Protein AF-A0A822A6S4-F1 (afdb_monomer_lite)

Secondary structure (DSSP, 8-state):
-----------------------------GGGSS-GGG--HHHHHHHHHHHHHHTT-----GGGG-S--

Organism: NCBI:txid392032

Radius of gyration: 21.33 Å; chains: 1; bounding box: 60×52×28 Å

InterPro domains:
  IPR003118 Pointed domain [PF02198] (37-69)
  IPR003118 Pointed domain [PS51433] (18-69)
  IPR013761 Sterile alpha motif/pointed domain superfamily [G3DSA:1.10.150.50] (25-69)
  IPR013761 Sterile alpha motif/pointed domain superfamily [SSF47769] (30-69)

Structure (mmCIF, N/CA/C/O backbone):
data_AF-A0A822A6S4-F1
#
_entry.id   AF-A0A822A6S4-F1
#
loop_
_atom_site.group_PDB
_atom_site.id
_atom_site.type_symbol
_atom_site.label_atom_id
_atom_site.label_alt_id
_atom_site.label_comp_id
_atom_site.label_asym_id
_atom_site.label_entity_id
_atom_site.label_seq_id
_atom_site.pdbx_PDB_ins_code
_atom_site.Cartn_x
_atom_site.Cartn_y
_atom_site.Cartn_z
_atom_site.occupancy
_atom_site.B_iso_or_equiv
_atom_site.auth_seq_id
_atom_site.auth_comp_id
_atom_site.auth_asym_id
_atom_site.auth_atom_id
_atom_site.pdbx_PDB_model_num
ATOM 1 N N . MET A 1 1 ? 49.476 41.611 -14.659 1.00 42.00 1 MET A N 1
ATOM 2 C CA . MET A 1 1 ? 48.898 40.343 -15.154 1.00 42.00 1 MET A CA 1
ATOM 3 C C . MET A 1 1 ? 48.405 39.575 -13.937 1.00 42.00 1 MET A C 1
ATOM 5 O O . MET A 1 1 ? 49.231 39.242 -13.101 1.00 42.00 1 MET A O 1
ATOM 9 N N . VAL A 1 2 ? 47.090 39.418 -13.760 1.00 41.75 2 VAL A N 1
ATOM 10 C CA . VAL A 1 2 ? 46.495 38.731 -12.596 1.00 41.75 2 VAL A CA 1
ATOM 11 C C . VAL A 1 2 ? 46.017 37.360 -13.065 1.00 41.75 2 VAL A C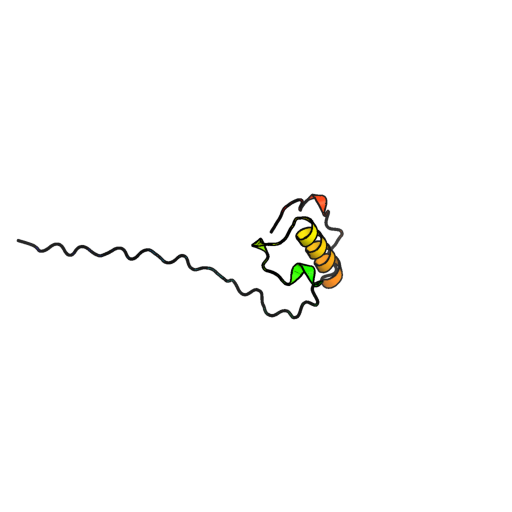 1
ATOM 13 O O . VAL A 1 2 ? 45.233 37.282 -14.006 1.00 41.75 2 VAL A O 1
ATOM 16 N N . ALA A 1 3 ? 46.541 36.293 -12.461 1.00 41.72 3 ALA A N 1
ATOM 17 C CA . ALA A 1 3 ? 46.198 34.918 -12.805 1.00 41.72 3 ALA A CA 1
ATOM 18 C C . ALA A 1 3 ? 44.796 34.578 -12.279 1.00 41.72 3 ALA A C 1
ATOM 20 O O . ALA A 1 3 ? 44.532 34.673 -11.082 1.00 41.72 3 ALA A O 1
ATOM 21 N N . THR A 1 4 ? 43.893 34.210 -13.185 1.00 50.53 4 THR A N 1
ATOM 22 C CA . THR A 1 4 ? 42.523 33.799 -12.870 1.00 50.53 4 THR A CA 1
ATOM 23 C C . THR A 1 4 ? 42.513 32.307 -12.552 1.00 50.53 4 THR A C 1
ATOM 25 O O . THR A 1 4 ? 42.743 31.476 -13.429 1.00 50.53 4 THR A O 1
ATOM 28 N N . THR A 1 5 ? 42.263 31.948 -11.297 1.00 54.00 5 THR A N 1
ATOM 29 C CA . THR A 1 5 ? 42.082 30.552 -10.890 1.00 54.00 5 THR A CA 1
ATOM 30 C C . THR A 1 5 ? 40.667 30.109 -11.262 1.00 54.00 5 THR A C 1
ATOM 32 O O . THR A 1 5 ? 39.688 30.625 -10.729 1.00 54.00 5 THR A O 1
ATOM 35 N N . VAL A 1 6 ? 40.546 29.167 -12.200 1.00 53.16 6 VAL A N 1
ATOM 36 C CA . VAL A 1 6 ? 39.267 28.543 -12.565 1.00 53.16 6 VAL A CA 1
ATOM 37 C C . VAL A 1 6 ? 38.930 27.491 -11.511 1.00 53.16 6 VAL A C 1
ATOM 39 O O . VAL A 1 6 ? 39.543 26.424 -11.462 1.00 53.16 6 VAL A O 1
ATOM 42 N N . THR A 1 7 ? 37.960 27.789 -10.651 1.00 48.09 7 THR A N 1
ATOM 43 C CA . THR A 1 7 ? 37.424 26.824 -9.688 1.00 48.09 7 THR A CA 1
ATOM 44 C C . THR A 1 7 ? 36.600 25.782 -10.440 1.00 48.09 7 THR A C 1
ATOM 46 O O . THR A 1 7 ? 35.536 26.078 -10.981 1.00 48.09 7 THR A O 1
ATOM 49 N N . LYS A 1 8 ? 37.112 24.550 -10.497 1.00 51.53 8 LYS A N 1
ATOM 50 C CA . LYS A 1 8 ? 36.405 23.374 -11.009 1.00 51.53 8 LYS A CA 1
ATOM 51 C C . LYS A 1 8 ? 35.133 23.168 -10.184 1.00 51.53 8 LYS A C 1
ATOM 53 O O . LYS A 1 8 ? 35.211 22.836 -9.005 1.00 51.53 8 LYS A O 1
ATOM 58 N N . VAL A 1 9 ? 33.971 23.373 -10.800 1.00 51.88 9 VAL A N 1
ATOM 59 C CA . VAL A 1 9 ? 32.676 23.024 -10.206 1.00 51.88 9 VAL A CA 1
ATOM 60 C C . VAL A 1 9 ? 32.579 21.503 -10.228 1.00 51.88 9 VAL A C 1
ATOM 62 O O . VAL A 1 9 ? 32.290 20.892 -11.255 1.00 51.88 9 VAL A O 1
ATOM 65 N N . THR A 1 10 ? 32.939 20.874 -9.114 1.00 47.38 10 THR A N 1
ATOM 66 C CA . THR A 1 10 ? 32.699 19.450 -8.899 1.00 47.38 10 THR A CA 1
ATOM 67 C C . THR A 1 10 ? 31.191 19.257 -8.856 1.00 47.38 10 THR A C 1
ATOM 69 O O . THR A 1 10 ? 30.509 19.896 -8.055 1.00 47.38 10 THR A O 1
ATOM 72 N N . SER A 1 11 ? 30.676 18.429 -9.762 1.00 52.47 11 SER A N 1
ATOM 73 C CA . SER A 1 11 ? 29.277 18.025 -9.833 1.00 52.47 11 SER A CA 1
ATOM 74 C C . SER A 1 11 ? 28.778 17.676 -8.434 1.00 52.47 11 SER A C 1
ATOM 76 O O . SER A 1 11 ? 29.328 16.782 -7.791 1.00 52.47 11 SER A O 1
ATOM 78 N N . ALA A 1 12 ? 27.778 18.414 -7.953 1.00 49.41 12 ALA A N 1
ATOM 79 C CA . ALA A 1 12 ? 27.111 18.101 -6.706 1.00 49.41 12 ALA A CA 1
ATOM 80 C C . ALA A 1 12 ? 26.514 16.698 -6.847 1.00 49.41 12 ALA A C 1
ATOM 82 O O . ALA A 1 12 ? 25.568 16.480 -7.603 1.00 49.41 12 ALA A O 1
ATOM 83 N N . SER A 1 13 ? 27.119 15.733 -6.162 1.00 49.84 13 SER A N 1
ATOM 84 C CA . SER A 1 13 ? 26.519 14.435 -5.912 1.00 49.84 13 SER A CA 1
ATOM 85 C 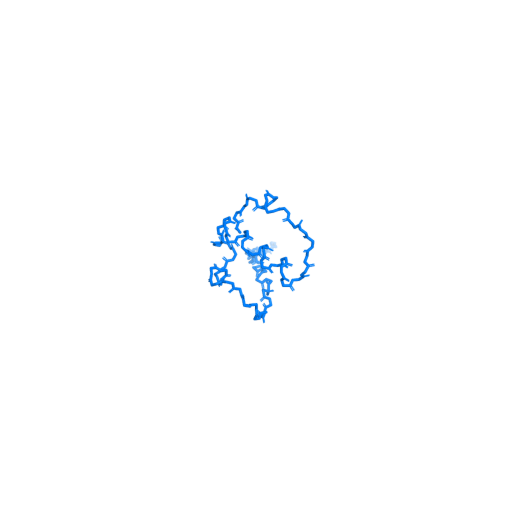C . SER A 1 13 ? 25.186 14.692 -5.224 1.00 49.84 13 SER A C 1
ATOM 87 O O . SER A 1 13 ? 25.160 15.218 -4.110 1.00 49.84 13 SER A O 1
ATOM 89 N N . VAL A 1 14 ? 24.094 14.375 -5.922 1.00 52.66 14 VAL A N 1
ATOM 90 C CA . VAL A 1 14 ? 22.753 14.324 -5.340 1.00 52.66 14 VAL A CA 1
ATOM 91 C C . VAL A 1 14 ? 22.884 13.495 -4.065 1.00 52.66 14 VAL A C 1
ATOM 93 O O . VAL A 1 14 ? 23.348 12.355 -4.159 1.00 52.66 14 VAL A O 1
ATOM 96 N N . PRO A 1 15 ? 22.550 14.025 -2.876 1.00 45.34 15 PRO A N 1
ATOM 97 C CA . PRO A 1 15 ? 22.389 13.159 -1.732 1.00 45.34 15 PRO A CA 1
ATOM 98 C C . PRO A 1 15 ? 21.215 12.260 -2.096 1.00 45.34 15 PRO A C 1
ATOM 100 O O . PRO A 1 15 ? 20.062 12.691 -2.104 1.00 45.34 15 PRO A O 1
ATOM 103 N N . THR A 1 16 ? 21.511 11.020 -2.482 1.00 49.81 16 THR A N 1
ATOM 104 C CA . THR A 1 16 ? 20.538 9.944 -2.416 1.00 49.81 16 THR A CA 1
ATOM 105 C C . THR A 1 16 ? 20.179 9.873 -0.947 1.00 49.81 16 THR A C 1
ATOM 107 O O . THR A 1 16 ? 20.888 9.251 -0.153 1.00 49.81 16 THR A O 1
ATOM 110 N N . ASN A 1 17 ? 19.134 10.606 -0.568 1.00 42.50 17 ASN A N 1
ATOM 111 C CA . ASN A 1 17 ? 18.410 10.380 0.660 1.00 42.50 17 ASN A CA 1
ATOM 112 C C . ASN A 1 17 ? 17.824 8.976 0.522 1.00 42.50 17 ASN A C 1
ATOM 114 O O . ASN A 1 17 ? 16.639 8.796 0.265 1.00 42.50 17 ASN A O 1
ATOM 118 N N . ASN A 1 18 ? 18.682 7.976 0.725 1.00 48.72 18 ASN A N 1
ATOM 119 C CA . ASN A 1 18 ? 18.325 6.701 1.306 1.00 48.72 18 ASN A CA 1
ATOM 120 C C . ASN A 1 18 ? 17.895 7.051 2.730 1.00 48.72 18 ASN A C 1
ATOM 122 O O . ASN A 1 18 ? 18.619 6.825 3.698 1.00 48.72 18 ASN A O 1
ATOM 126 N N . HIS A 1 19 ? 16.767 7.751 2.833 1.00 43.25 19 HIS A N 1
ATOM 127 C CA . HIS A 1 19 ? 16.085 7.981 4.076 1.00 43.25 19 HIS A CA 1
ATOM 128 C C . HIS A 1 19 ? 15.713 6.581 4.509 1.00 43.25 19 HIS A C 1
ATOM 130 O O . HIS A 1 19 ? 14.862 5.950 3.889 1.00 43.25 19 HIS A O 1
ATOM 136 N N . PHE A 1 20 ? 16.510 6.081 5.452 1.00 44.38 20 PHE A N 1
ATOM 137 C CA . PHE A 1 20 ? 16.284 4.903 6.257 1.00 44.38 20 PHE A CA 1
ATOM 138 C C . PHE A 1 20 ? 14.811 4.505 6.167 1.00 44.38 20 PHE A C 1
ATOM 140 O O . PHE A 1 20 ? 13.983 5.101 6.853 1.00 44.38 20 PHE A O 1
ATOM 147 N N . MET A 1 21 ? 14.480 3.501 5.345 1.00 41.81 21 MET A N 1
ATOM 148 C CA . MET A 1 21 ? 13.413 2.619 5.785 1.00 41.81 21 MET A CA 1
ATOM 149 C C . MET A 1 21 ? 13.961 2.082 7.098 1.00 41.81 21 MET A C 1
ATOM 151 O O . MET A 1 21 ? 15.017 1.435 7.08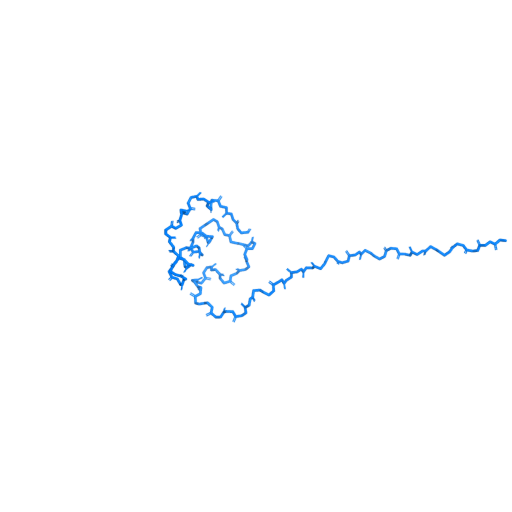3 1.00 41.81 21 MET A O 1
ATOM 155 N N . PRO A 1 22 ? 13.375 2.457 8.245 1.00 42.72 22 PRO A N 1
ATOM 156 C CA . PRO A 1 22 ? 13.863 1.949 9.506 1.00 42.72 22 PRO A CA 1
ATOM 157 C C . PRO A 1 22 ? 13.805 0.431 9.379 1.00 42.72 22 PRO A C 1
ATOM 159 O O . PRO A 1 22 ? 12.925 -0.095 8.695 1.00 42.72 22 PRO A O 1
ATOM 162 N N . SER A 1 23 ? 14.751 -0.277 9.988 1.00 44.25 23 SER A N 1
ATOM 163 C CA . SER A 1 23 ? 14.677 -1.729 10.136 1.00 44.25 23 SER A CA 1
ATOM 164 C C . SER A 1 23 ? 13.503 -2.093 11.056 1.00 44.25 23 SER A C 1
ATOM 166 O O . SER A 1 23 ? 13.685 -2.664 12.125 1.00 44.25 23 SER A O 1
ATOM 168 N N . PHE A 1 24 ? 12.288 -1.714 10.670 1.00 48.81 24 PHE A N 1
ATOM 169 C CA . PHE A 1 24 ? 11.066 -2.305 11.139 1.00 48.81 24 PHE A CA 1
ATOM 170 C C . PHE A 1 24 ? 11.108 -3.724 10.601 1.00 48.81 24 PHE A C 1
ATOM 172 O O . PHE A 1 24 ? 11.078 -3.950 9.392 1.00 48.81 24 PHE A O 1
ATOM 179 N N . LYS A 1 25 ? 11.216 -4.693 11.505 1.00 48.09 25 LYS A N 1
ATOM 180 C CA . LYS A 1 25 ? 10.757 -6.044 11.205 1.00 48.09 25 LYS A CA 1
ATOM 181 C C . LYS A 1 25 ? 9.233 -5.965 11.084 1.00 48.09 25 LYS A C 1
ATOM 183 O O . LYS A 1 25 ? 8.530 -6.327 12.012 1.00 48.09 25 LYS A O 1
ATOM 188 N N . MET A 1 26 ? 8.751 -5.359 10.005 1.00 57.88 26 MET A N 1
ATOM 189 C CA . MET A 1 26 ? 7.386 -5.549 9.556 1.00 57.88 26 MET A CA 1
ATOM 190 C C . MET A 1 26 ? 7.362 -6.947 8.955 1.00 57.88 26 MET A C 1
ATOM 192 O O . MET A 1 26 ? 8.170 -7.242 8.067 1.00 57.88 26 MET A O 1
ATOM 196 N N . ASP A 1 27 ? 6.467 -7.802 9.438 1.00 62.53 27 ASP A N 1
ATOM 197 C CA . ASP A 1 27 ? 6.108 -9.042 8.752 1.00 62.53 27 ASP A CA 1
ATOM 198 C C . ASP A 1 27 ? 5.290 -8.676 7.503 1.00 62.53 27 ASP A C 1
ATOM 200 O O . ASP A 1 27 ? 4.096 -8.936 7.385 1.00 62.53 27 ASP A O 1
ATOM 204 N N . LEU A 1 28 ? 5.956 -7.997 6.567 1.00 66.31 28 LEU A N 1
ATOM 205 C CA . LEU A 1 28 ? 5.402 -7.647 5.276 1.00 66.31 28 LEU A CA 1
ATOM 206 C C . LEU A 1 28 ? 5.160 -8.944 4.494 1.00 66.31 28 LEU A C 1
ATOM 208 O O . LEU A 1 28 ? 6.043 -9.812 4.457 1.00 66.31 28 LEU A O 1
ATOM 212 N N . PRO A 1 29 ? 4.008 -9.087 3.815 1.00 68.00 29 PRO A N 1
ATOM 213 C CA . PRO A 1 29 ? 3.798 -10.192 2.893 1.00 68.00 29 PRO A CA 1
ATOM 214 C C . PRO A 1 29 ? 4.949 -10.230 1.881 1.00 68.00 29 PRO A C 1
ATOM 216 O O . PRO A 1 29 ? 5.397 -9.188 1.410 1.00 68.00 29 PRO A O 1
ATOM 219 N N . GLY A 1 30 ? 5.443 -11.430 1.552 1.00 68.50 30 GLY A N 1
ATOM 220 C CA . GLY A 1 30 ? 6.731 -11.625 0.862 1.00 68.50 30 GLY A CA 1
ATOM 221 C C . GLY A 1 30 ? 6.921 -10.841 -0.446 1.00 68.50 30 GLY A C 1
ATOM 222 O O . GLY A 1 30 ? 8.054 -10.567 -0.837 1.00 68.50 30 GLY A O 1
ATOM 223 N N . ASN A 1 31 ? 5.826 -10.427 -1.083 1.00 70.56 31 ASN A N 1
ATOM 224 C CA . ASN A 1 31 ? 5.813 -9.578 -2.271 1.00 70.56 31 ASN A CA 1
ATOM 225 C C . ASN A 1 31 ? 6.280 -8.134 -2.006 1.00 70.56 31 ASN A C 1
ATOM 227 O O . ASN A 1 31 ? 6.690 -7.465 -2.935 1.00 70.56 31 ASN A O 1
ATOM 231 N N . LEU A 1 32 ? 6.265 -7.643 -0.766 1.00 76.88 32 LEU A N 1
ATOM 232 C CA . LEU A 1 32 ? 6.642 -6.263 -0.422 1.00 76.88 32 LEU A CA 1
ATOM 233 C C . LEU A 1 32 ? 8.079 -6.142 0.105 1.00 76.88 32 LEU A C 1
ATOM 235 O O . LEU A 1 32 ? 8.511 -5.067 0.513 1.00 76.88 32 LEU A O 1
ATOM 239 N N . LEU A 1 33 ? 8.839 -7.242 0.100 1.00 82.38 33 LEU A N 1
ATOM 240 C CA . LEU A 1 33 ? 10.223 -7.275 0.588 1.00 82.38 33 LEU A CA 1
ATOM 241 C C . LEU A 1 33 ? 11.230 -6.651 -0.391 1.00 82.38 33 LEU A C 1
ATOM 243 O O . LEU A 1 33 ? 12.395 -6.456 -0.039 1.00 82.38 33 LEU A O 1
ATOM 247 N N . HIS A 1 34 ? 10.814 -6.362 -1.624 1.00 80.81 34 HIS A N 1
ATOM 248 C CA . HIS A 1 34 ? 11.653 -5.697 -2.616 1.00 80.81 34 HIS A CA 1
ATOM 249 C C . HIS A 1 34 ? 11.480 -4.166 -2.579 1.00 80.81 34 HIS A C 1
ATOM 251 O O . HIS A 1 34 ? 10.490 -3.672 -2.040 1.00 80.81 34 HIS A O 1
ATOM 257 N N . PRO A 1 35 ? 12.426 -3.389 -3.149 1.00 84.75 35 PRO A N 1
ATOM 258 C CA . PRO A 1 35 ? 12.363 -1.927 -3.150 1.00 84.75 35 PRO A CA 1
ATOM 259 C C . PRO A 1 35 ? 11.041 -1.367 -3.690 1.00 84.75 35 PRO A C 1
ATOM 261 O O . PRO A 1 35 ? 10.500 -1.906 -4.657 1.00 84.75 35 PRO A O 1
ATOM 264 N N . VAL A 1 36 ? 10.591 -0.245 -3.113 1.00 83.06 36 VAL A N 1
ATOM 265 C CA . VAL A 1 36 ? 9.313 0.423 -3.443 1.00 83.06 36 VAL A CA 1
ATOM 266 C C . VAL A 1 36 ? 9.203 0.772 -4.928 1.00 83.06 36 VAL A C 1
ATOM 268 O O . VAL A 1 36 ? 8.167 0.543 -5.525 1.00 83.06 36 VAL A O 1
ATOM 271 N N . ILE A 1 37 ? 10.300 1.179 -5.573 1.00 88.50 37 ILE A N 1
ATOM 272 C CA . ILE A 1 37 ? 10.323 1.493 -7.017 1.00 88.50 37 ILE A CA 1
ATOM 273 C C . ILE A 1 37 ? 9.968 0.301 -7.928 1.00 88.50 37 ILE A C 1
ATOM 275 O O . ILE A 1 37 ? 9.735 0.464 -9.123 1.00 88.50 37 ILE A O 1
ATOM 279 N N . LEU A 1 38 ? 9.994 -0.920 -7.388 1.00 87.19 38 LEU A N 1
ATOM 280 C CA . LEU A 1 38 ? 9.603 -2.138 -8.096 1.00 87.19 38 LEU A CA 1
ATOM 281 C C . LEU A 1 38 ? 8.174 -2.575 -7.756 1.00 87.19 38 LEU A C 1
ATOM 283 O O . LEU A 1 38 ? 7.723 -3.589 -8.282 1.00 87.19 38 LEU A O 1
ATOM 287 N N . TRP A 1 39 ? 7.479 -1.863 -6.867 1.00 89.06 39 TRP A N 1
ATOM 288 C CA . TRP A 1 39 ? 6.123 -2.200 -6.457 1.00 89.06 39 TRP A CA 1
ATOM 289 C C . TRP A 1 39 ? 5.163 -1.965 -7.605 1.00 89.06 39 TRP A C 1
ATOM 291 O O . TRP A 1 39 ? 5.084 -0.880 -8.183 1.00 89.06 39 TRP A O 1
ATOM 301 N N . THR A 1 40 ? 4.408 -3.006 -7.919 1.00 90.06 40 THR A N 1
ATOM 302 C CA . THR A 1 40 ? 3.262 -2.899 -8.807 1.00 90.06 40 THR A CA 1
ATOM 303 C C . THR A 1 40 ? 2.102 -2.211 -8.087 1.00 90.06 40 THR A C 1
ATOM 305 O O . THR A 1 40 ? 2.118 -2.031 -6.870 1.00 90.06 40 THR A O 1
ATOM 308 N N . LYS A 1 41 ? 1.052 -1.860 -8.834 1.00 91.38 41 LYS A N 1
ATOM 309 C CA . LYS A 1 41 ? -0.200 -1.365 -8.247 1.00 91.38 41 LYS A CA 1
ATOM 310 C C . LYS A 1 41 ? -0.756 -2.322 -7.186 1.00 91.38 41 LYS A C 1
ATOM 312 O O . LYS A 1 41 ? -1.183 -1.880 -6.125 1.00 91.38 41 LYS A O 1
ATOM 317 N N . ASP A 1 42 ? -0.700 -3.624 -7.449 1.00 90.06 42 ASP A N 1
ATOM 318 C CA . ASP A 1 42 ? -1.196 -4.645 -6.524 1.00 90.06 42 ASP A CA 1
ATOM 319 C C . ASP A 1 42 ? -0.356 -4.706 -5.240 1.00 90.06 42 ASP A C 1
ATOM 321 O O . ASP A 1 42 ? -0.882 -4.973 -4.161 1.00 90.06 42 ASP A O 1
ATOM 325 N N . ASP A 1 43 ? 0.950 -4.447 -5.343 1.00 89.00 43 ASP A N 1
ATOM 326 C CA . ASP A 1 43 ? 1.844 -4.383 -4.185 1.00 89.00 43 ASP A CA 1
ATOM 327 C C . ASP A 1 43 ? 1.536 -3.145 -3.332 1.00 89.00 43 ASP A C 1
ATOM 329 O O . ASP A 1 43 ? 1.417 -3.251 -2.113 1.00 89.00 43 ASP A O 1
ATOM 333 N N . VAL A 1 44 ? 1.298 -1.990 -3.963 1.00 89.44 44 VAL A N 1
ATOM 334 C CA . VAL A 1 44 ? 0.862 -0.771 -3.262 1.00 89.44 44 VAL A CA 1
ATOM 335 C C . VAL A 1 44 ? -0.470 -0.998 -2.537 1.00 89.44 44 VAL A C 1
ATOM 337 O O . VAL A 1 44 ? -0.600 -0.617 -1.377 1.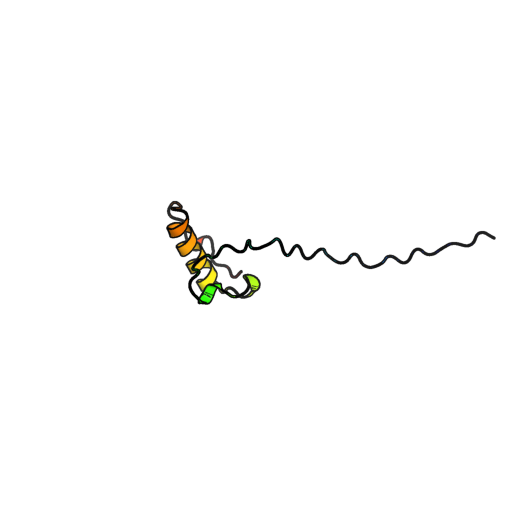00 89.44 44 VAL A O 1
ATOM 340 N N . GLN A 1 45 ? -1.437 -1.673 -3.165 1.00 90.69 45 GLN A N 1
ATOM 341 C CA . GLN A 1 45 ? -2.723 -1.978 -2.527 1.00 90.69 45 GLN A CA 1
ATOM 342 C C . GLN A 1 45 ? -2.570 -2.909 -1.319 1.00 90.69 45 GLN A C 1
ATOM 344 O O . GLN A 1 45 ? -3.072 -2.592 -0.242 1.00 90.69 45 GLN A O 1
ATOM 349 N N . LYS A 1 46 ? -1.805 -4.000 -1.450 1.00 88.62 46 LYS A N 1
ATOM 350 C CA . LYS A 1 46 ? -1.511 -4.911 -0.328 1.00 88.62 46 LYS A CA 1
ATOM 351 C C . LYS A 1 46 ? -0.759 -4.222 0.804 1.00 88.62 46 LYS A C 1
ATOM 353 O O . LYS A 1 46 ? -0.956 -4.554 1.969 1.00 88.62 46 LYS A O 1
ATOM 358 N N . TRP A 1 47 ? 0.122 -3.278 0.474 1.00 89.06 47 TRP A N 1
ATOM 359 C CA . TRP A 1 47 ? 0.823 -2.483 1.474 1.00 89.06 47 TRP A CA 1
ATOM 360 C C . TRP A 1 47 ? -0.138 -1.584 2.257 1.00 89.06 47 TRP A C 1
ATOM 362 O O . TRP A 1 47 ? -0.023 -1.499 3.479 1.00 89.06 47 TRP A O 1
ATOM 372 N N . ILE A 1 48 ? -1.107 -0.958 1.585 1.00 89.44 48 ILE A N 1
ATOM 373 C CA . ILE A 1 48 ? -2.129 -0.134 2.244 1.00 89.44 48 ILE A CA 1
ATOM 374 C C . ILE A 1 48 ? -3.026 -0.998 3.134 1.00 89.44 48 ILE A C 1
ATOM 376 O O . ILE A 1 48 ? -3.235 -0.634 4.287 1.00 89.44 48 ILE A O 1
ATOM 380 N N . GLU A 1 49 ? -3.479 -2.160 2.655 1.00 89.25 49 GLU A N 1
ATOM 381 C CA . GLU A 1 49 ? -4.254 -3.120 3.458 1.00 89.25 49 GLU A CA 1
ATOM 382 C C . GLU A 1 49 ? -3.494 -3.556 4.719 1.00 89.25 49 GLU A C 1
ATOM 384 O O . GLU A 1 49 ? -4.046 -3.527 5.818 1.00 89.25 49 GLU A O 1
ATOM 389 N N . TYR A 1 50 ? -2.204 -3.887 4.582 1.00 87.94 50 TYR A N 1
ATOM 390 C CA . TYR A 1 50 ? -1.343 -4.196 5.724 1.00 87.94 50 TYR A CA 1
ATOM 391 C C . TYR A 1 50 ? -1.263 -3.023 6.709 1.00 87.94 50 TYR A C 1
ATOM 393 O O . TYR A 1 50 ? -1.392 -3.218 7.914 1.00 87.94 50 TYR A O 1
ATOM 401 N N . CYS A 1 51 ? -1.089 -1.795 6.214 1.00 87.44 51 CYS A N 1
ATOM 402 C CA . CYS A 1 51 ? -1.030 -0.619 7.077 1.00 87.44 51 CYS A CA 1
ATOM 403 C C . CYS A 1 51 ? -2.358 -0.355 7.796 1.00 87.44 51 CYS A C 1
ATOM 405 O O . CYS A 1 51 ? -2.343 0.096 8.940 1.00 87.44 51 CYS A O 1
ATOM 407 N N . MET A 1 52 ? -3.493 -0.623 7.149 1.00 89.62 52 MET A N 1
ATOM 408 C CA . MET A 1 52 ? -4.808 -0.487 7.773 1.00 89.62 52 MET A CA 1
ATOM 409 C C . MET A 1 52 ? -4.967 -1.438 8.958 1.00 89.62 52 MET A C 1
ATOM 411 O O . MET A 1 52 ? -5.420 -0.999 10.012 1.00 89.62 52 MET A O 1
ATOM 415 N N . ASP A 1 53 ? -4.542 -2.694 8.814 1.00 87.19 53 ASP A N 1
ATOM 416 C CA . ASP A 1 53 ? -4.600 -3.698 9.882 1.00 87.19 53 ASP A CA 1
ATOM 417 C C . ASP A 1 53 ? -3.582 -3.403 11.002 1.00 87.19 53 ASP A C 1
ATOM 419 O O . ASP A 1 53 ? -3.959 -3.214 12.160 1.00 87.19 53 ASP A O 1
ATOM 423 N N . GLU A 1 54 ? -2.299 -3.251 10.653 1.00 86.94 54 GLU A N 1
ATOM 424 C CA . GLU A 1 54 ? -1.191 -3.073 11.606 1.00 86.94 54 GLU A CA 1
ATOM 425 C C . GLU A 1 54 ? -1.329 -1.789 12.439 1.00 86.94 54 GLU A C 1
ATOM 427 O O . GLU A 1 54 ? -1.033 -1.774 13.636 1.00 86.94 54 GLU A O 1
ATOM 432 N N . TYR A 1 55 ? -1.794 -0.700 11.820 1.00 87.00 55 TYR A N 1
ATOM 433 C CA . TYR A 1 55 ? -1.930 0.601 12.479 1.00 87.00 55 TYR A CA 1
ATOM 434 C C . TYR A 1 55 ? -3.373 0.956 12.839 1.00 87.00 55 TYR A C 1
ATOM 436 O O . TYR A 1 55 ? -3.608 2.059 13.336 1.00 87.00 55 TYR A O 1
ATOM 444 N N . SER A 1 56 ? -4.326 0.038 12.625 1.00 88.81 56 SER A N 1
ATOM 445 C CA . SER A 1 56 ? -5.757 0.260 12.880 1.00 88.81 56 SER A CA 1
ATOM 446 C C . SER A 1 56 ? -6.267 1.566 12.249 1.00 88.81 56 SER A C 1
ATOM 448 O O . SER A 1 56 ? -6.925 2.375 12.908 1.00 88.81 56 SER A O 1
ATOM 450 N N . LEU A 1 57 ? -5.904 1.805 10.984 1.00 88.50 57 LEU A N 1
ATOM 451 C CA . LEU A 1 57 ? -6.338 2.992 10.242 1.00 88.50 57 LEU A CA 1
ATOM 452 C C . LEU A 1 57 ? -7.809 2.841 9.831 1.00 88.50 57 LEU A C 1
ATOM 454 O O . LEU A 1 57 ? -8.271 1.735 9.553 1.00 88.50 57 LEU A O 1
ATOM 458 N N . GLU A 1 58 ? -8.544 3.955 9.778 1.00 87.12 58 GLU A N 1
ATOM 459 C CA . GLU A 1 58 ? -9.907 3.980 9.226 1.00 87.12 58 GLU A CA 1
ATOM 460 C C . GLU A 1 58 ? -9.910 3.578 7.743 1.00 87.12 58 GLU A C 1
ATOM 462 O O . GLU A 1 58 ? -8.895 3.731 7.067 1.00 87.12 58 GLU A O 1
ATOM 467 N N . ASP A 1 59 ? -11.051 3.085 7.244 1.00 84.75 59 ASP A N 1
ATOM 468 C CA . ASP A 1 59 ? -11.216 2.548 5.885 1.00 84.75 59 ASP A CA 1
ATOM 469 C C . ASP A 1 59 ? -10.629 3.469 4.796 1.00 84.75 59 ASP A C 1
ATOM 471 O O . ASP A 1 59 ? -11.252 4.444 4.365 1.00 84.75 59 ASP A O 1
ATOM 475 N N . ILE A 1 60 ? -9.420 3.141 4.326 1.00 88.94 60 ILE A N 1
ATOM 476 C CA . ILE A 1 60 ? -8.747 3.842 3.232 1.00 88.94 60 ILE A CA 1
ATOM 477 C C . ILE A 1 60 ? -9.315 3.320 1.914 1.00 88.94 60 ILE A C 1
ATOM 479 O O . ILE A 1 60 ? -9.317 2.119 1.642 1.00 88.94 60 ILE A O 1
ATOM 483 N N . ASN A 1 61 ? -9.764 4.226 1.047 1.00 90.06 61 ASN A N 1
ATOM 484 C CA . ASN A 1 61 ? -10.201 3.855 -0.291 1.00 90.06 61 ASN A CA 1
ATOM 485 C C . ASN A 1 61 ? -8.991 3.487 -1.165 1.00 90.06 61 ASN A C 1
ATOM 487 O O . ASN A 1 61 ? -8.255 4.353 -1.634 1.00 90.06 61 ASN A O 1
ATOM 491 N N . LEU A 1 62 ? -8.813 2.194 -1.441 1.00 87.75 62 LEU A N 1
ATOM 492 C CA . LEU A 1 62 ? -7.713 1.681 -2.271 1.00 87.75 62 LEU A CA 1
ATOM 493 C C . LEU A 1 62 ? -7.706 2.241 -3.705 1.00 87.75 62 LEU A C 1
ATOM 495 O O . LEU A 1 62 ? -6.664 2.235 -4.362 1.00 87.75 62 LEU A O 1
ATOM 499 N N . ASN A 1 63 ? -8.845 2.740 -4.196 1.00 90.19 63 ASN A N 1
ATOM 500 C CA . ASN A 1 63 ? -8.933 3.372 -5.516 1.00 90.19 63 ASN A CA 1
ATOM 501 C C . ASN A 1 63 ? -8.266 4.754 -5.558 1.00 90.19 63 ASN A C 1
ATOM 503 O O . ASN A 1 63 ? -7.972 5.255 -6.639 1.00 90.19 63 ASN A O 1
ATOM 507 N N . ASP A 1 64 ? -7.986 5.366 -4.406 1.00 89.44 64 ASP A N 1
ATOM 508 C CA . ASP A 1 64 ? -7.232 6.622 -4.359 1.00 89.44 64 ASP A CA 1
ATOM 509 C C . ASP A 1 64 ? -5.737 6.387 -4.661 1.00 89.44 64 ASP A C 1
ATOM 511 O O . ASP A 1 64 ? -4.997 7.327 -4.949 1.00 89.44 64 ASP A O 1
ATOM 515 N N . PHE A 1 65 ? -5.298 5.122 -4.651 1.00 88.00 65 PHE A N 1
ATOM 516 C CA . PHE A 1 65 ? -3.910 4.695 -4.820 1.00 88.00 65 PHE A CA 1
ATOM 517 C C . PHE A 1 65 ? -3.730 3.772 -6.035 1.00 88.00 65 PHE A C 1
ATOM 519 O O . PHE A 1 65 ? -3.015 2.771 -5.983 1.00 88.00 65 PHE A O 1
ATOM 526 N N . GLU A 1 66 ? -4.349 4.109 -7.170 1.00 90.38 66 GLU A N 1
ATOM 527 C CA . GLU A 1 66 ? -4.110 3.419 -8.445 1.00 90.38 66 GLU A CA 1
ATOM 528 C C . GLU A 1 66 ? -2.762 3.806 -9.082 1.00 90.38 66 GLU A C 1
ATOM 530 O O . GLU A 1 66 ? -2.703 4.385 -10.166 1.00 90.38 66 GLU A O 1
ATOM 535 N N . MET A 1 67 ? -1.660 3.474 -8.410 1.00 88.12 67 MET A N 1
ATOM 536 C CA . MET A 1 67 ? -0.300 3.774 -8.860 1.00 88.12 67 MET A CA 1
ATOM 537 C C . MET A 1 67 ? 0.686 2.666 -8.497 1.00 88.12 67 MET A C 1
ATOM 539 O O . MET A 1 67 ? 0.431 1.853 -7.615 1.00 88.12 67 MET A O 1
ATOM 5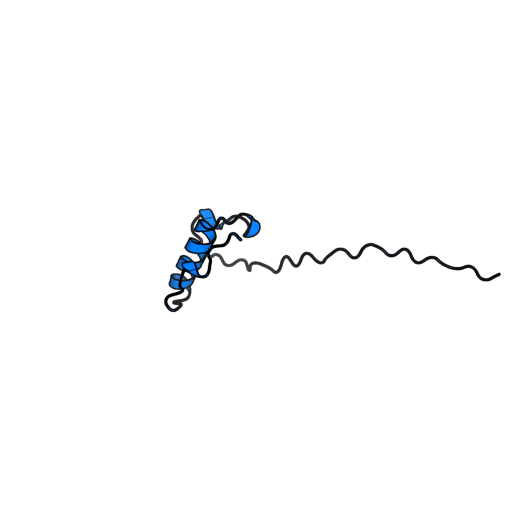43 N N . ASN A 1 68 ? 1.818 2.642 -9.193 1.00 88.12 68 ASN A N 1
ATOM 544 C CA . ASN A 1 68 ? 3.006 1.892 -8.798 1.00 88.12 68 ASN A CA 1
ATOM 545 C C . ASN A 1 68 ? 3.842 2.689 -7.777 1.00 88.12 68 ASN A C 1
ATOM 547 O O . ASN A 1 68 ? 3.576 3.871 -7.551 1.00 88.12 68 ASN A O 1
ATOM 551 N N . GLY A 1 69 ? 4.830 2.030 -7.165 1.00 80.06 69 GLY A N 1
ATOM 552 C CA . GLY A 1 69 ? 5.749 2.661 -6.207 1.00 80.06 69 GLY A CA 1
ATOM 553 C C . GLY A 1 69 ? 6.885 3.465 -6.830 1.00 80.06 69 GLY A C 1
ATOM 554 O O . GLY A 1 69 ? 7.130 3.343 -8.056 1.00 80.06 69 GLY A O 1
#

Foldseek 3Di:
DDDDDDPPPDPPDDPPCPVDPDPPPDPQDPLQP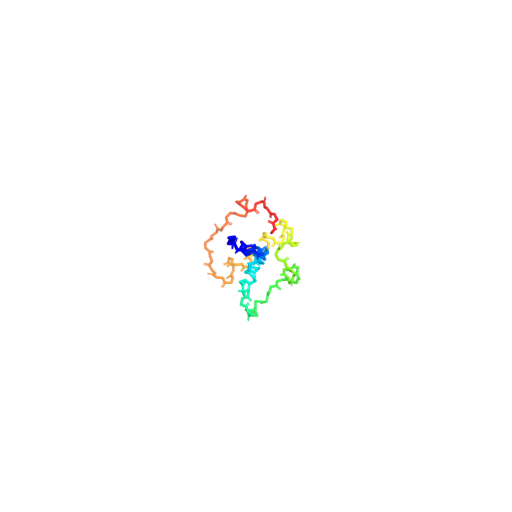DDQQPFALVNVLSVVVSCCVVVVDPDDDSVVRSDGD

Sequence (69 aa):
MVATTVTKVTSASVPTNNHFMPSFKMDLPGNLLHPVILWTKDDVQKWIEYCMDEYSLEDINLNDFEMNG

pLDDT: mean 71.1, std 19.15, range [41.72, 91.38]